Protein AF-A0A419QJG6-F1 (afdb_monomer_lite)

pLDDT: mean 90.03, std 8.55, range [61.75, 98.5]

Structure (mmCIF, N/CA/C/O backbone):
data_AF-A0A419QJG6-F1
#
_entry.id   AF-A0A419QJG6-F1
#
loop_
_atom_site.group_PDB
_atom_site.id
_atom_site.type_symbol
_atom_site.label_atom_id
_atom_site.label_alt_id
_atom_site.label_comp_id
_atom_site.label_asym_id
_atom_site.label_entity_id
_atom_site.label_seq_id
_atom_site.pdbx_PDB_ins_code
_atom_site.Cartn_x
_atom_site.Cartn_y
_atom_site.Cartn_z
_atom_site.occupancy
_atom_site.B_iso_or_equiv
_atom_site.auth_seq_id
_atom_site.auth_comp_id
_atom_site.auth_asym_id
_atom_site.auth_atom_id
_atom_site.pdbx_PDB_model_num
ATOM 1 N N . MET A 1 1 ? 8.980 13.504 41.708 1.00 61.75 1 MET A N 1
ATOM 2 C CA . MET A 1 1 ? 8.677 14.496 40.641 1.00 61.75 1 MET A CA 1
ATOM 3 C C . MET A 1 1 ? 9.865 14.850 39.738 1.00 61.75 1 MET A C 1
ATOM 5 O O . MET A 1 1 ? 9.660 14.938 38.535 1.00 61.75 1 MET A O 1
ATOM 9 N N . ARG A 1 2 ? 11.082 15.112 40.253 1.00 74.94 2 ARG A N 1
ATOM 10 C CA . ARG A 1 2 ? 12.245 15.476 39.408 1.00 74.94 2 ARG A CA 1
ATOM 11 C C . ARG A 1 2 ? 12.842 14.270 38.663 1.00 74.94 2 ARG A C 1
ATOM 13 O O . ARG A 1 2 ? 13.128 14.388 37.481 1.00 74.94 2 ARG A O 1
ATOM 20 N N . GLU A 1 3 ? 12.930 13.115 39.317 1.00 75.69 3 GLU A N 1
ATOM 21 C CA . GLU A 1 3 ? 13.458 11.874 38.721 1.00 75.69 3 GLU A CA 1
ATOM 22 C C . GLU A 1 3 ? 12.559 11.310 37.613 1.00 75.69 3 GLU A C 1
ATOM 24 O O . GLU A 1 3 ? 13.051 10.975 36.542 1.00 75.69 3 GLU A O 1
ATOM 29 N N . GLU A 1 4 ? 11.234 11.322 37.794 1.00 80.06 4 GLU A N 1
ATOM 30 C CA . GLU A 1 4 ? 10.292 10.937 36.729 1.00 80.06 4 GLU A CA 1
ATOM 31 C C . GLU A 1 4 ? 10.389 11.846 35.497 1.00 80.06 4 GLU A C 1
ATOM 33 O O . GLU A 1 4 ? 10.268 11.377 34.366 1.00 80.06 4 GLU A O 1
ATOM 38 N N . LYS A 1 5 ? 10.621 13.152 35.694 1.00 80.38 5 LYS A N 1
ATOM 39 C CA . LYS A 1 5 ? 10.838 14.090 34.584 1.00 80.38 5 LYS A CA 1
ATOM 40 C C . LYS A 1 5 ? 12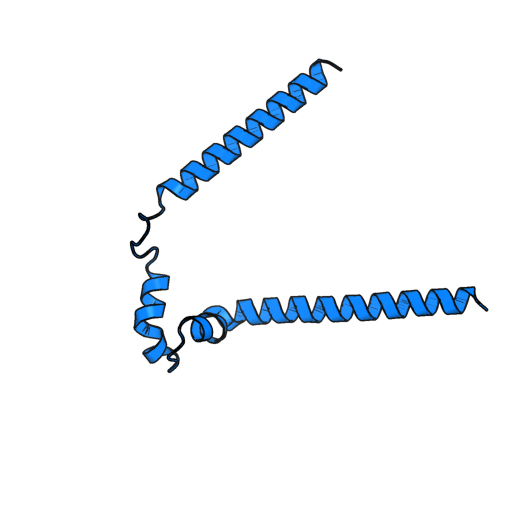.142 13.786 33.850 1.00 80.38 5 LYS A C 1
ATOM 42 O O . LYS A 1 5 ? 12.145 13.819 32.625 1.00 80.38 5 LYS A O 1
ATOM 47 N N . ILE A 1 6 ? 13.213 13.455 34.573 1.00 84.50 6 ILE A N 1
ATOM 48 C CA . ILE A 1 6 ? 14.500 13.067 33.978 1.00 84.50 6 ILE A CA 1
ATOM 49 C C . ILE A 1 6 ? 14.338 11.777 33.168 1.00 84.50 6 ILE A C 1
ATOM 51 O O . ILE A 1 6 ? 14.701 11.764 31.998 1.00 84.50 6 ILE A O 1
ATOM 55 N N . LEU A 1 7 ? 13.698 10.745 33.726 1.00 85.44 7 LEU A N 1
ATOM 56 C CA . LEU A 1 7 ? 13.465 9.473 33.034 1.00 85.44 7 LEU A CA 1
ATOM 57 C C . LEU A 1 7 ? 12.646 9.652 31.743 1.00 85.44 7 LEU A C 1
ATOM 59 O O . LEU A 1 7 ? 12.983 9.078 30.709 1.00 85.44 7 LEU A O 1
ATOM 63 N N . ARG A 1 8 ? 11.605 10.497 31.773 1.00 88.50 8 ARG A N 1
ATOM 64 C CA . ARG A 1 8 ? 10.801 10.833 30.584 1.00 88.50 8 ARG A CA 1
ATOM 65 C C . ARG A 1 8 ? 11.617 11.572 29.525 1.00 88.50 8 ARG A C 1
ATOM 67 O O . ARG A 1 8 ? 11.507 11.244 28.349 1.00 88.50 8 ARG A O 1
ATOM 74 N N . ILE A 1 9 ? 12.439 12.542 29.927 1.00 91.38 9 ILE A N 1
ATOM 75 C CA . ILE A 1 9 ? 13.295 13.300 29.004 1.00 91.38 9 ILE A CA 1
ATOM 76 C C . ILE A 1 9 ? 14.335 12.374 28.363 1.00 91.38 9 ILE A C 1
ATOM 78 O O . ILE A 1 9 ? 14.483 12.385 27.144 1.00 91.38 9 ILE A O 1
ATOM 82 N N . THR A 1 10 ? 14.998 11.524 29.148 1.00 90.81 10 THR A N 1
ATOM 83 C CA . THR A 1 10 ? 15.962 10.544 28.630 1.00 90.81 10 THR A CA 1
ATOM 84 C C . THR A 1 10 ? 15.297 9.550 27.676 1.00 90.81 10 THR A C 1
ATOM 86 O O . THR A 1 10 ? 15.858 9.255 26.625 1.00 90.81 10 THR A O 1
ATOM 89 N N . GLY A 1 11 ? 14.080 9.088 27.985 1.00 92.94 11 GLY A N 1
ATOM 90 C CA . GLY A 1 11 ? 13.304 8.215 27.100 1.00 92.94 11 GLY A CA 1
ATOM 91 C C . GLY A 1 11 ? 12.936 8.877 25.769 1.00 92.94 11 GLY A C 1
ATOM 92 O O . GLY A 1 11 ? 13.120 8.276 24.714 1.00 92.94 11 GLY A O 1
ATOM 93 N N . ILE A 1 12 ? 12.486 10.135 25.791 1.00 95.00 12 ILE A N 1
ATOM 94 C CA . ILE A 1 12 ? 12.181 10.898 24.568 1.00 95.00 12 ILE A CA 1
ATOM 95 C C . ILE A 1 12 ? 13.445 11.096 23.722 1.00 95.00 12 ILE A C 1
ATOM 97 O O . ILE A 1 12 ? 13.406 10.893 22.511 1.00 95.00 12 ILE A O 1
ATOM 101 N N . ILE A 1 13 ? 14.576 11.434 24.348 1.00 95.50 13 ILE A N 1
ATOM 102 C CA . ILE A 1 13 ? 15.862 11.582 23.652 1.00 95.50 13 ILE A CA 1
ATOM 103 C C . ILE A 1 13 ? 16.282 10.256 23.011 1.00 95.50 13 ILE A C 1
ATOM 105 O O . ILE A 1 13 ? 16.685 10.246 21.850 1.00 95.50 13 ILE A O 1
ATOM 109 N N . ALA A 1 14 ? 16.142 9.134 23.721 1.00 94.75 14 ALA A N 1
ATOM 110 C CA . ALA A 1 14 ? 16.445 7.816 23.174 1.00 94.75 14 ALA A CA 1
ATOM 111 C C . ALA A 1 14 ? 15.571 7.486 21.952 1.00 94.75 14 ALA A C 1
ATOM 113 O O . ALA A 1 14 ? 16.095 7.040 20.934 1.00 94.75 14 ALA A O 1
ATOM 114 N N . ILE A 1 15 ? 14.264 7.772 22.006 1.00 96.44 15 ILE A N 1
ATOM 115 C CA . ILE A 1 15 ? 13.348 7.570 20.871 1.00 96.44 15 ILE A CA 1
ATOM 116 C C . ILE A 1 15 ? 13.752 8.439 19.676 1.00 96.44 15 ILE A C 1
ATOM 118 O O . ILE A 1 15 ? 13.780 7.949 18.547 1.00 96.44 15 ILE A O 1
ATOM 122 N N . ILE A 1 16 ? 14.094 9.710 19.907 1.00 96.75 16 ILE A N 1
ATOM 123 C CA . ILE A 1 16 ? 14.539 10.626 18.848 1.00 96.75 16 ILE A CA 1
ATOM 124 C C . ILE A 1 16 ? 15.827 10.114 18.205 1.00 96.75 16 ILE A C 1
ATOM 126 O O . ILE A 1 16 ? 15.914 10.081 16.982 1.00 96.75 16 ILE A O 1
ATOM 130 N N . LEU A 1 17 ? 16.803 9.676 19.004 1.00 96.56 17 LEU A N 1
ATOM 131 C CA . LEU A 1 17 ? 18.070 9.147 18.496 1.00 96.56 17 LEU A CA 1
ATOM 132 C C . LEU A 1 17 ? 17.870 7.865 17.683 1.00 96.56 17 LEU A C 1
ATOM 134 O O . LEU A 1 17 ? 18.443 7.740 16.604 1.00 96.56 17 LEU A O 1
ATOM 138 N N . VAL A 1 18 ? 17.028 6.944 18.158 1.00 96.38 18 VAL A N 1
ATOM 139 C CA . VAL A 1 18 ? 16.689 5.716 17.422 1.00 96.38 18 VAL A CA 1
ATOM 140 C C . VAL A 1 18 ? 15.971 6.046 16.117 1.00 96.38 18 VAL A C 1
ATOM 142 O O . VAL A 1 18 ? 16.330 5.516 15.071 1.00 96.38 18 VAL A O 1
ATOM 145 N N . THR A 1 19 ? 14.996 6.954 16.152 1.00 95.25 19 THR A N 1
ATOM 146 C CA . THR A 1 19 ? 14.262 7.386 14.954 1.00 95.25 19 THR A CA 1
ATOM 147 C C . THR A 1 19 ? 15.198 8.052 13.951 1.00 95.25 19 THR A C 1
ATOM 149 O O . THR A 1 19 ? 15.155 7.739 12.767 1.00 95.25 19 THR A O 1
ATOM 152 N N . TYR A 1 20 ? 16.086 8.929 14.420 1.00 95.69 20 TYR A N 1
ATOM 153 C CA . TYR A 1 20 ? 17.084 9.587 13.584 1.00 95.69 20 TYR A CA 1
ATOM 154 C C . TYR A 1 20 ? 18.036 8.574 12.941 1.00 95.69 20 TYR A C 1
ATOM 156 O O . TYR A 1 20 ? 18.273 8.630 11.737 1.00 95.69 20 TYR A O 1
ATOM 164 N N . PHE A 1 21 ? 18.526 7.607 13.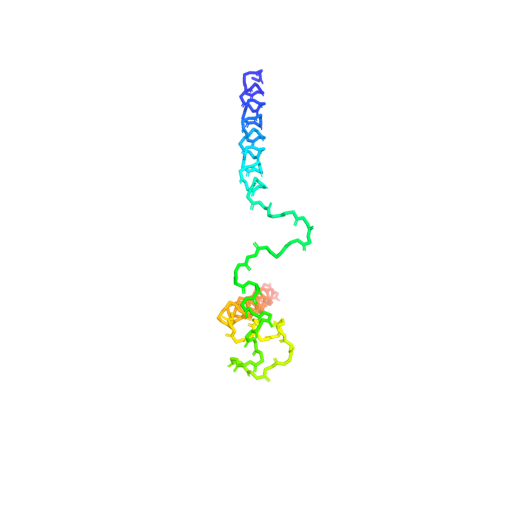718 1.00 94.81 21 PHE A N 1
ATOM 165 C CA . PHE A 1 21 ? 19.375 6.536 13.208 1.00 94.81 21 PHE A CA 1
ATOM 166 C C . PHE A 1 21 ? 18.653 5.680 12.158 1.00 94.81 21 PHE A C 1
ATOM 168 O O . PHE A 1 21 ? 19.222 5.411 11.106 1.00 94.81 21 PHE A O 1
ATOM 175 N N . LEU A 1 22 ? 17.388 5.317 12.395 1.00 91.94 22 LEU A N 1
ATOM 176 C CA . LEU A 1 22 ? 16.567 4.583 11.426 1.00 91.94 22 LEU A CA 1
ATOM 177 C C . LEU A 1 22 ? 16.339 5.371 10.134 1.00 91.94 22 LEU A C 1
ATOM 179 O O . LEU A 1 22 ? 16.382 4.799 9.051 1.00 91.94 22 LEU A O 1
ATOM 183 N N . ILE A 1 23 ? 16.115 6.683 10.224 1.00 92.06 23 ILE A N 1
ATOM 184 C CA . ILE A 1 23 ? 15.986 7.524 9.031 1.00 92.06 23 ILE A CA 1
ATOM 185 C C . ILE A 1 23 ? 17.288 7.489 8.231 1.00 92.06 23 ILE A C 1
ATOM 187 O O . ILE A 1 23 ? 17.232 7.296 7.022 1.00 92.06 23 ILE A O 1
ATOM 191 N N . LEU A 1 24 ? 18.446 7.623 8.887 1.00 90.62 24 LEU A N 1
ATOM 192 C CA . LEU A 1 24 ? 19.744 7.578 8.210 1.00 90.62 24 LEU A CA 1
ATOM 193 C C . LEU A 1 24 ? 20.011 6.235 7.525 1.00 90.62 24 LEU A C 1
ATOM 195 O O . LEU A 1 24 ? 20.519 6.225 6.408 1.00 90.62 24 LEU A O 1
ATOM 199 N N . THR A 1 25 ? 19.682 5.108 8.162 1.00 87.00 25 THR A N 1
ATOM 200 C CA . THR A 1 25 ? 19.891 3.790 7.542 1.00 87.00 25 THR A CA 1
ATOM 201 C C . THR A 1 25 ? 18.973 3.577 6.348 1.00 87.00 25 THR A C 1
ATOM 203 O O . THR A 1 25 ? 19.406 3.027 5.341 1.00 87.00 25 THR A O 1
ATOM 206 N N . VAL A 1 26 ? 17.724 4.040 6.439 1.00 83.88 26 VAL A N 1
ATOM 207 C CA . VAL A 1 26 ? 16.766 3.953 5.338 1.00 83.88 26 VAL A CA 1
ATOM 208 C C . VAL A 1 26 ? 17.215 4.830 4.178 1.00 83.88 26 VAL A C 1
ATOM 210 O O . VAL A 1 26 ? 17.222 4.344 3.059 1.00 83.88 26 VAL A O 1
ATOM 213 N N . THR A 1 27 ? 17.620 6.081 4.415 1.00 82.75 27 THR A N 1
ATOM 214 C CA . THR A 1 27 ? 17.968 7.025 3.339 1.00 82.75 27 THR A CA 1
ATOM 215 C C . THR A 1 27 ? 19.342 6.797 2.716 1.00 82.75 27 THR A C 1
ATOM 217 O O . THR A 1 27 ? 19.558 7.259 1.599 1.00 82.75 27 THR A O 1
ATOM 220 N N . TYR A 1 28 ? 20.252 6.085 3.388 1.00 83.19 28 TYR A N 1
ATOM 221 C CA . TYR A 1 28 ? 21.605 5.827 2.882 1.00 83.19 28 TYR A CA 1
ATOM 222 C C . TYR A 1 28 ? 21.617 5.094 1.532 1.00 83.19 28 TYR A C 1
ATOM 224 O O . TYR A 1 28 ? 22.432 5.418 0.674 1.00 83.19 28 TYR A O 1
ATOM 232 N N . ASP A 1 29 ? 20.690 4.153 1.334 1.00 78.06 29 ASP A N 1
ATOM 233 C CA . ASP A 1 29 ? 20.607 3.323 0.123 1.00 78.06 29 ASP A CA 1
ATOM 234 C C . ASP A 1 29 ? 19.594 3.849 -0.913 1.00 78.06 29 ASP A C 1
ATOM 236 O O . ASP A 1 29 ? 19.326 3.192 -1.923 1.00 78.06 29 ASP A O 1
ATOM 240 N N . PHE A 1 30 ? 19.005 5.035 -0.697 1.00 78.88 30 PHE A N 1
ATOM 241 C CA . PHE A 1 30 ? 18.123 5.623 -1.706 1.00 78.88 30 PHE A CA 1
ATOM 242 C C . PHE A 1 30 ? 18.950 6.126 -2.890 1.00 78.88 30 PHE A C 1
ATOM 244 O O . PHE A 1 30 ? 19.901 6.890 -2.705 1.00 78.88 30 PHE A O 1
ATOM 251 N N . PRO A 1 31 ? 18.571 5.771 -4.127 1.00 77.69 31 PRO A N 1
ATOM 252 C CA . PRO A 1 31 ? 19.206 6.353 -5.291 1.00 77.69 31 PRO A CA 1
ATOM 253 C C . PRO A 1 31 ? 18.881 7.843 -5.369 1.00 77.69 31 PRO A C 1
ATOM 255 O O . PRO A 1 31 ? 17.865 8.319 -4.849 1.00 77.69 31 PRO A O 1
ATOM 258 N N . THR A 1 32 ? 19.764 8.593 -6.028 1.00 81.44 32 THR A N 1
ATOM 259 C CA . THR A 1 32 ? 19.561 10.027 -6.216 1.00 81.44 32 THR A CA 1
ATOM 260 C C . THR A 1 32 ? 18.250 10.283 -6.949 1.00 81.44 32 THR A C 1
ATOM 262 O O . THR A 1 32 ? 17.803 9.500 -7.792 1.00 81.44 32 THR A O 1
ATOM 265 N N . PHE A 1 33 ? 17.611 11.400 -6.607 1.00 81.44 33 PHE A N 1
ATOM 266 C CA . PHE A 1 33 ? 16.346 11.786 -7.210 1.00 81.44 33 PHE A CA 1
ATOM 267 C C . PHE A 1 33 ? 16.445 11.783 -8.745 1.00 81.44 33 PHE A C 1
ATOM 269 O O . PHE A 1 33 ? 17.345 12.395 -9.317 1.00 81.44 33 PHE A O 1
ATOM 276 N N . GLY A 1 34 ? 15.512 11.092 -9.400 1.00 76.00 34 GLY A N 1
ATOM 277 C CA . GLY A 1 34 ? 15.466 10.962 -10.858 1.00 76.00 34 GLY A CA 1
ATOM 278 C C . GLY A 1 34 ? 16.219 9.758 -11.433 1.00 76.00 34 GLY A C 1
ATOM 279 O O . GLY A 1 34 ? 16.063 9.484 -12.620 1.00 76.00 34 GLY A O 1
ATOM 280 N N . LEU A 1 35 ? 16.979 9.006 -10.628 1.00 78.75 35 LEU A N 1
ATOM 281 C CA . LEU A 1 35 ? 17.521 7.713 -11.049 1.00 78.75 35 LEU A CA 1
ATOM 282 C C . LEU A 1 35 ? 16.525 6.577 -10.766 1.00 78.75 35 LEU A C 1
ATOM 284 O O . LEU A 1 35 ? 15.774 6.643 -9.787 1.00 78.75 35 LEU A O 1
ATOM 288 N N . PRO A 1 36 ? 16.489 5.533 -11.617 1.00 70.69 36 PRO A N 1
ATOM 289 C CA . PRO A 1 36 ? 15.567 4.420 -11.453 1.00 70.69 36 PRO A CA 1
ATOM 290 C C . PRO A 1 36 ? 15.790 3.756 -10.098 1.00 70.69 36 PRO A C 1
ATOM 292 O O . PRO A 1 36 ? 16.876 3.271 -9.785 1.00 70.69 36 PRO A O 1
ATOM 295 N N . VAL A 1 37 ? 14.731 3.761 -9.292 1.00 68.19 37 VAL A N 1
ATOM 296 C CA . VAL A 1 37 ? 14.823 3.410 -7.878 1.00 68.19 37 VAL A CA 1
ATOM 297 C C . VAL A 1 37 ? 15.050 1.918 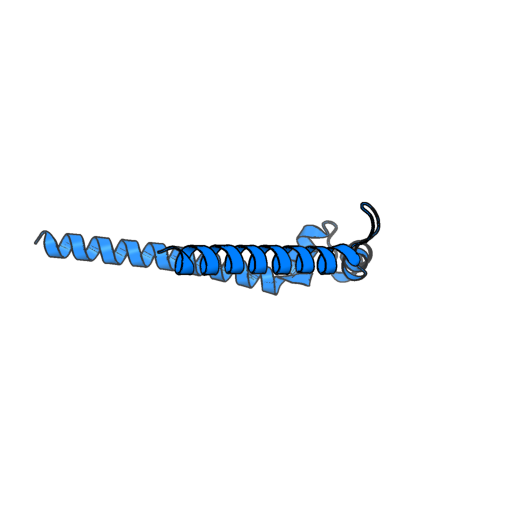-7.650 1.00 68.19 37 VAL A C 1
ATOM 299 O O . VAL A 1 37 ? 15.746 1.564 -6.705 1.00 68.19 37 VAL A O 1
ATOM 302 N N . GLN A 1 38 ? 14.479 1.031 -8.483 1.00 71.25 38 GLN A N 1
ATOM 303 C CA . GLN A 1 38 ? 14.489 -0.421 -8.249 1.00 71.25 38 GLN A CA 1
ATOM 304 C C . GLN A 1 38 ? 14.262 -1.246 -9.531 1.00 71.25 38 GLN A C 1
ATOM 306 O O . GLN A 1 38 ? 13.480 -0.863 -10.402 1.00 71.25 38 GLN A O 1
ATOM 311 N N . ARG A 1 39 ? 14.867 -2.447 -9.592 1.00 79.81 39 ARG A N 1
ATOM 312 C CA . ARG A 1 39 ? 14.728 -3.426 -10.697 1.00 79.81 39 ARG A CA 1
ATOM 313 C C . ARG A 1 39 ? 13.267 -3.757 -11.031 1.00 79.81 39 ARG A C 1
ATOM 315 O O . ARG A 1 39 ? 12.933 -3.949 -12.193 1.00 79.81 39 ARG A O 1
ATOM 322 N N . VAL A 1 40 ? 12.402 -3.809 -10.019 1.00 88.25 40 VAL A N 1
ATOM 323 C CA . VAL A 1 40 ? 10.986 -4.177 -10.175 1.00 88.25 40 VAL A CA 1
ATOM 324 C C . VAL A 1 40 ? 10.186 -3.073 -10.871 1.00 88.25 40 VAL A C 1
ATOM 326 O O . VAL A 1 40 ? 9.408 -3.361 -11.773 1.00 88.25 40 VAL A O 1
ATOM 329 N N . GLY A 1 41 ? 10.415 -1.805 -10.511 1.00 88.12 41 GLY A N 1
ATOM 330 C CA . GLY A 1 41 ? 9.751 -0.677 -11.173 1.00 88.12 41 GLY A CA 1
ATOM 331 C C . GLY A 1 41 ? 10.111 -0.602 -12.656 1.00 88.12 41 GLY A C 1
ATOM 332 O O . GLY A 1 41 ? 9.230 -0.444 -13.498 1.00 88.12 41 GLY A O 1
ATOM 333 N N . GLN A 1 42 ? 11.393 -0.812 -12.972 1.00 89.88 42 GLN A N 1
ATOM 334 C CA . GLN A 1 42 ? 11.869 -0.889 -14.352 1.00 89.88 42 GLN A CA 1
ATOM 335 C C . GLN A 1 42 ? 11.222 -2.056 -15.112 1.00 89.88 42 GLN A C 1
ATOM 337 O O . GLN A 1 42 ? 10.735 -1.867 -16.224 1.00 89.88 42 GLN A O 1
ATOM 342 N N . TYR A 1 43 ? 11.142 -3.239 -14.488 1.00 91.94 43 TYR A N 1
ATOM 343 C CA . TYR A 1 43 ? 10.482 -4.402 -15.080 1.00 91.94 43 TYR A CA 1
ATOM 344 C C . TYR A 1 43 ? 9.030 -4.101 -15.461 1.00 91.94 43 TYR A C 1
ATOM 346 O O . TYR A 1 43 ? 8.633 -4.410 -16.583 1.00 91.94 43 TYR A O 1
ATOM 354 N N . TYR A 1 44 ? 8.255 -3.467 -14.574 1.00 92.75 44 TYR A N 1
ATOM 355 C CA . TYR A 1 44 ? 6.869 -3.112 -14.882 1.00 92.75 44 TYR A CA 1
ATOM 356 C C . TYR A 1 44 ? 6.780 -2.146 -16.064 1.00 92.75 44 TYR A C 1
ATOM 358 O O . TYR A 1 44 ? 5.981 -2.378 -16.968 1.00 92.75 44 TYR A O 1
ATOM 366 N N . ILE A 1 45 ? 7.618 -1.107 -16.113 1.00 91.50 45 ILE A N 1
ATOM 367 C CA . ILE A 1 45 ? 7.635 -0.154 -17.236 1.00 91.50 45 ILE A CA 1
ATOM 368 C C . ILE A 1 45 ? 7.906 -0.875 -18.565 1.00 91.50 45 ILE A C 1
ATOM 370 O O . ILE A 1 45 ? 7.239 -0.605 -19.560 1.00 91.50 45 ILE A O 1
ATOM 374 N N . GLU A 1 46 ? 8.864 -1.801 -18.579 1.00 93.31 46 GLU A N 1
ATOM 375 C CA . GLU A 1 46 ? 9.321 -2.467 -19.802 1.00 93.31 46 GLU A CA 1
ATOM 376 C C . GLU A 1 46 ? 8.418 -3.629 -20.247 1.00 93.31 46 GLU A C 1
ATOM 378 O O . GLU A 1 46 ? 8.299 -3.882 -21.445 1.00 93.31 46 GLU A O 1
ATOM 383 N N . ASN A 1 47 ? 7.774 -4.336 -19.310 1.00 95.44 47 ASN A N 1
ATOM 384 C CA . ASN A 1 47 ? 7.094 -5.605 -19.597 1.00 95.44 47 ASN A CA 1
ATOM 385 C C . ASN A 1 47 ? 5.568 -5.559 -19.452 1.00 95.44 47 ASN A C 1
ATOM 387 O O . ASN A 1 47 ? 4.923 -6.481 -19.940 1.00 95.44 47 ASN A O 1
ATOM 391 N N . THR A 1 48 ? 4.963 -4.499 -18.890 1.00 96.00 48 THR A N 1
ATOM 392 C CA . THR A 1 48 ? 3.495 -4.437 -18.683 1.00 96.00 48 THR A CA 1
ATOM 393 C C . THR A 1 48 ? 2.711 -4.785 -19.951 1.00 96.00 48 THR A C 1
ATOM 395 O O . THR A 1 48 ? 1.798 -5.611 -19.917 1.00 96.00 48 THR A O 1
ATOM 398 N N . LEU A 1 49 ? 3.059 -4.164 -21.083 1.00 96.38 49 LEU A N 1
ATOM 399 C CA . LEU A 1 49 ? 2.327 -4.377 -22.332 1.00 96.38 49 LEU A CA 1
ATOM 400 C C . LEU A 1 49 ? 2.470 -5.818 -22.838 1.00 96.38 49 LEU A C 1
ATOM 402 O O . LEU A 1 49 ? 1.543 -6.352 -23.436 1.00 96.38 49 LEU A O 1
ATOM 406 N N . LYS A 1 50 ? 3.619 -6.452 -22.593 1.00 96.56 50 LYS A N 1
ATOM 407 C CA . LYS A 1 50 ? 3.897 -7.825 -23.015 1.00 96.56 50 LYS A CA 1
ATOM 408 C C . LYS A 1 50 ? 3.215 -8.852 -22.110 1.00 96.56 50 LYS A C 1
ATOM 410 O O . LYS A 1 50 ? 2.672 -9.825 -22.620 1.00 96.56 50 LYS A O 1
ATOM 415 N N . ASP A 1 51 ? 3.264 -8.640 -20.800 1.00 94.88 51 ASP A N 1
ATOM 416 C CA . ASP A 1 51 ? 2.766 -9.588 -19.803 1.00 94.88 51 ASP A CA 1
ATOM 417 C C . ASP A 1 51 ? 1.235 -9.542 -19.692 1.00 94.88 51 ASP A C 1
ATOM 419 O O . ASP A 1 51 ? 0.590 -10.585 -19.621 1.00 94.88 51 ASP A O 1
ATOM 423 N N . ILE A 1 52 ? 0.658 -8.335 -19.688 1.00 95.69 52 ILE A N 1
ATOM 424 C CA . ILE A 1 52 ? -0.763 -8.092 -19.385 1.00 95.69 52 ILE A CA 1
ATOM 425 C C . ILE A 1 52 ? -1.546 -7.608 -20.619 1.00 95.69 52 ILE A C 1
ATOM 427 O O . ILE A 1 52 ? -2.765 -7.742 -20.682 1.00 95.69 52 ILE A O 1
ATOM 431 N N . GLY A 1 53 ? -0.875 -7.022 -21.619 1.00 94.88 53 GLY A N 1
ATOM 432 C CA . GLY A 1 53 ? -1.550 -6.410 -22.774 1.00 94.88 53 GLY A CA 1
ATOM 433 C C . GLY A 1 53 ? -2.139 -5.023 -22.494 1.00 94.88 53 GLY A C 1
ATOM 434 O O . GLY A 1 53 ? -2.864 -4.475 -23.324 1.00 94.88 53 GLY A O 1
ATOM 435 N N . ALA A 1 54 ? -1.834 -4.434 -21.336 1.00 94.06 54 ALA A N 1
ATOM 436 C CA . ALA A 1 54 ? -2.336 -3.129 -20.929 1.00 94.06 54 ALA A CA 1
ATOM 437 C C . ALA A 1 54 ? -1.326 -2.008 -21.219 1.00 94.06 54 ALA A C 1
ATOM 439 O O . ALA A 1 54 ? -0.131 -2.137 -20.966 1.00 94.06 54 ALA A O 1
ATOM 440 N N . TRP A 1 55 ? -1.819 -0.858 -21.685 1.00 94.50 55 TRP A N 1
ATOM 441 C CA . TRP A 1 55 ? -0.998 0.351 -21.857 1.00 94.50 55 TRP A CA 1
ATOM 442 C C . TRP A 1 55 ? -0.788 1.120 -20.549 1.00 94.50 55 TRP A C 1
ATOM 444 O O . TRP A 1 55 ? 0.189 1.849 -20.397 1.00 94.50 55 TRP A O 1
ATOM 454 N N . ASN A 1 56 ? -1.713 0.978 -19.599 1.00 95.50 56 ASN A N 1
ATOM 455 C CA . ASN A 1 56 ? -1.637 1.657 -18.314 1.00 95.50 56 ASN A CA 1
ATOM 456 C C . ASN A 1 56 ? -0.920 0.769 -17.292 1.00 95.50 56 ASN A C 1
ATOM 458 O O . ASN A 1 56 ? -1.542 -0.092 -16.669 1.00 95.50 56 ASN A O 1
ATOM 462 N N . ALA A 1 57 ? 0.373 1.034 -17.095 1.00 94.31 57 ALA A N 1
ATOM 463 C CA . ALA A 1 57 ? 1.201 0.333 -16.118 1.00 94.31 57 ALA A CA 1
ATOM 464 C C . ALA A 1 57 ? 0.657 0.432 -14.690 1.00 94.31 57 ALA A C 1
ATOM 466 O O . ALA A 1 57 ? 0.673 -0.558 -13.972 1.00 94.31 57 ALA A O 1
ATOM 467 N N . VAL A 1 58 ? 0.110 1.579 -14.278 1.00 94.69 58 VAL A N 1
ATOM 468 C CA . VAL A 1 58 ? -0.442 1.729 -12.921 1.00 94.69 58 VAL A CA 1
ATOM 469 C C . VAL A 1 58 ? -1.648 0.812 -12.728 1.00 94.69 58 VAL A C 1
ATOM 471 O O . VAL A 1 58 ? -1.720 0.098 -11.733 1.00 94.69 58 VAL A O 1
ATOM 474 N N . CYS A 1 59 ? -2.565 0.788 -13.698 1.00 95.25 59 CYS A N 1
ATOM 475 C CA . CYS A 1 59 ? -3.743 -0.077 -13.649 1.00 95.25 59 CYS A CA 1
ATOM 476 C C . CYS A 1 59 ? -3.347 -1.560 -13.642 1.00 95.25 59 CYS A C 1
ATOM 478 O O . CYS A 1 59 ? -3.821 -2.306 -12.793 1.00 95.25 59 CYS A O 1
ATOM 480 N N . ALA A 1 60 ? -2.424 -1.956 -14.522 1.00 95.88 60 ALA A N 1
ATOM 481 C CA . ALA A 1 60 ? -1.919 -3.325 -14.596 1.00 95.88 60 ALA A CA 1
ATOM 482 C C . ALA A 1 60 ? -1.176 -3.753 -13.322 1.00 95.88 60 ALA A C 1
ATOM 484 O O . ALA A 1 60 ? -1.271 -4.899 -12.895 1.00 95.88 60 ALA A O 1
ATOM 485 N N . ILE A 1 61 ? -0.452 -2.838 -12.670 1.00 95.38 61 ILE A N 1
ATOM 486 C CA . ILE A 1 61 ? 0.195 -3.136 -11.390 1.00 95.38 61 ILE A CA 1
ATOM 487 C C . ILE A 1 61 ? -0.851 -3.408 -10.313 1.00 95.38 61 ILE A C 1
ATOM 489 O O . ILE A 1 61 ? -0.735 -4.402 -9.607 1.00 95.38 61 ILE A O 1
ATOM 493 N N . VAL A 1 62 ? -1.853 -2.538 -10.183 1.00 96.06 62 VAL A N 1
ATOM 494 C CA . VAL A 1 62 ? -2.875 -2.637 -9.131 1.00 96.06 62 VAL A CA 1
ATOM 495 C C . VAL A 1 62 ? -3.780 -3.855 -9.344 1.00 96.06 62 VAL A C 1
ATOM 497 O O . VAL A 1 62 ? -4.056 -4.575 -8.392 1.00 96.06 62 VAL A O 1
ATOM 500 N N . TRP A 1 63 ? -4.210 -4.122 -10.579 1.00 95.06 63 TRP A N 1
ATOM 501 C CA . TRP A 1 63 ? -5.163 -5.197 -10.872 1.00 95.06 63 TRP A CA 1
ATOM 502 C C . TRP A 1 63 ? -4.525 -6.554 -11.157 1.00 95.06 63 TRP A C 1
ATOM 504 O O . TRP A 1 63 ? -5.056 -7.562 -10.695 1.00 95.06 63 TRP A O 1
ATOM 514 N N . ASP A 1 64 ? -3.402 -6.599 -11.876 1.00 95.19 64 ASP A N 1
ATOM 515 C CA . ASP A 1 64 ? -2.812 -7.859 -12.328 1.00 95.19 64 ASP A CA 1
ATOM 516 C C . ASP A 1 64 ? -1.580 -8.244 -11.503 1.00 95.19 64 ASP A C 1
ATOM 518 O O . ASP A 1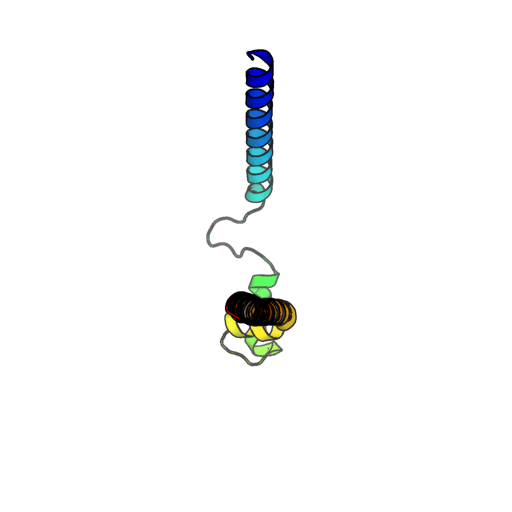 64 ? -1.606 -9.252 -10.796 1.00 95.19 64 ASP A O 1
ATOM 522 N N . TYR A 1 65 ? -0.509 -7.437 -11.518 1.00 95.19 65 TYR A N 1
ATOM 523 C CA . TYR A 1 65 ? 0.729 -7.798 -10.805 1.00 95.19 65 TYR A CA 1
ATOM 524 C C . TYR A 1 65 ? 0.540 -7.873 -9.283 1.00 95.19 65 TYR A C 1
ATOM 526 O O . TYR A 1 65 ? 1.179 -8.691 -8.622 1.00 95.19 65 TYR A O 1
ATOM 534 N N . ARG A 1 66 ? -0.315 -7.015 -8.716 1.00 95.25 66 ARG A N 1
ATOM 535 C CA . ARG A 1 66 ? -0.589 -6.917 -7.272 1.00 95.25 66 ARG A CA 1
ATOM 536 C C . ARG A 1 66 ? -2.080 -6.988 -6.951 1.00 95.25 66 ARG A C 1
ATOM 538 O O . ARG A 1 66 ? -2.513 -6.480 -5.918 1.00 95.25 66 ARG A O 1
ATOM 545 N N . GLY A 1 67 ? -2.846 -7.696 -7.781 1.00 95.38 67 GLY A N 1
ATOM 546 C CA . GLY A 1 67 ? -4.296 -7.830 -7.621 1.00 95.38 67 GLY A CA 1
ATOM 547 C C . GLY A 1 67 ? -4.732 -8.335 -6.244 1.00 95.38 67 GLY A C 1
ATOM 548 O O . GLY A 1 67 ? -5.760 -7.900 -5.733 1.00 95.38 67 GLY A O 1
ATOM 549 N N . TYR A 1 68 ? -3.940 -9.201 -5.597 1.00 96.50 68 TYR A N 1
ATOM 550 C CA . TYR A 1 68 ? -4.242 -9.699 -4.249 1.00 96.50 68 TYR A CA 1
ATOM 551 C C . TYR A 1 68 ? -4.223 -8.609 -3.173 1.00 96.50 68 TYR A C 1
ATOM 553 O O . TYR A 1 68 ? -5.068 -8.646 -2.278 1.00 96.50 68 TYR A O 1
ATOM 561 N N . ASP A 1 69 ? -3.317 -7.631 -3.270 1.00 96.25 69 ASP A N 1
ATOM 562 C CA . ASP A 1 69 ? -3.253 -6.521 -2.316 1.00 96.25 69 ASP A CA 1
ATOM 563 C C . ASP A 1 69 ? -4.530 -5.668 -2.425 1.00 96.25 69 ASP A C 1
ATOM 565 O O . ASP A 1 69 ? -5.185 -5.392 -1.421 1.00 96.25 69 ASP A O 1
ATOM 569 N N . THR A 1 70 ? -4.966 -5.355 -3.650 1.00 96.56 70 THR A N 1
ATOM 570 C CA . THR A 1 70 ? -6.202 -4.595 -3.921 1.00 96.56 70 THR A CA 1
ATOM 571 C C . THR A 1 70 ? -7.479 -5.377 -3.599 1.00 96.56 70 THR A C 1
ATOM 573 O O . THR A 1 70 ? -8.465 -4.802 -3.124 1.00 96.56 70 THR A O 1
ATOM 576 N N . LEU A 1 71 ? -7.481 -6.701 -3.789 1.00 96.81 71 LEU A N 1
ATOM 577 C CA . LEU A 1 71 ? -8.560 -7.570 -3.309 1.00 96.81 71 LEU A CA 1
ATOM 578 C C . LEU A 1 71 ? -8.668 -7.500 -1.781 1.00 96.81 71 LEU A C 1
ATOM 580 O O . LEU A 1 71 ? -9.769 -7.362 -1.248 1.00 96.81 71 LEU A O 1
ATOM 584 N N . GLY A 1 72 ? -7.528 -7.533 -1.086 1.00 96.88 72 GLY A N 1
ATOM 585 C CA . GLY A 1 72 ? -7.447 -7.347 0.360 1.00 96.88 72 GLY A CA 1
ATOM 586 C C . GLY A 1 72 ? -7.996 -5.992 0.808 1.00 96.88 72 GLY A C 1
ATOM 587 O O . GLY A 1 72 ? -8.861 -5.944 1.682 1.00 96.88 72 GLY A O 1
ATOM 588 N N . GLU A 1 73 ? -7.566 -4.899 0.173 1.00 97.31 73 GLU A N 1
ATOM 589 C CA . GLU A 1 73 ? -8.083 -3.546 0.439 1.00 97.31 73 GLU A CA 1
ATOM 590 C C . GLU A 1 73 ? -9.606 -3.477 0.265 1.00 97.31 73 GLU A C 1
ATOM 592 O O . GLU A 1 73 ? -10.322 -2.967 1.131 1.00 97.31 73 GLU A O 1
ATOM 597 N N . THR A 1 74 ? -10.125 -4.062 -0.815 1.00 97.50 74 THR A N 1
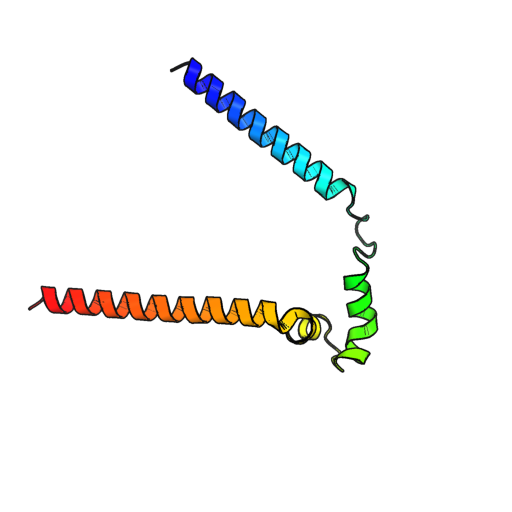ATOM 598 C CA . THR A 1 74 ? -11.566 -4.097 -1.092 1.00 97.50 74 THR A CA 1
ATOM 599 C C . THR A 1 74 ? -12.326 -4.901 -0.035 1.00 97.50 74 THR A C 1
ATOM 601 O O . THR A 1 74 ? -13.387 -4.470 0.417 1.00 97.50 74 THR A O 1
ATOM 604 N N . LEU A 1 75 ? -11.786 -6.037 0.415 1.00 98.06 75 LEU A N 1
ATOM 605 C CA . LEU A 1 75 ? -12.380 -6.848 1.484 1.00 98.06 75 LEU A CA 1
ATOM 606 C C . LEU A 1 75 ? -12.407 -6.110 2.828 1.00 98.06 75 LEU A C 1
ATOM 608 O O . LEU A 1 75 ? -13.405 -6.191 3.551 1.00 98.06 75 LEU A O 1
ATOM 612 N N . VAL A 1 76 ? -11.346 -5.369 3.157 1.00 98.31 76 VAL A N 1
ATOM 613 C CA . VAL A 1 76 ? -11.290 -4.536 4.367 1.00 98.31 76 VAL A CA 1
ATOM 614 C C . VAL A 1 76 ? -12.364 -3.451 4.313 1.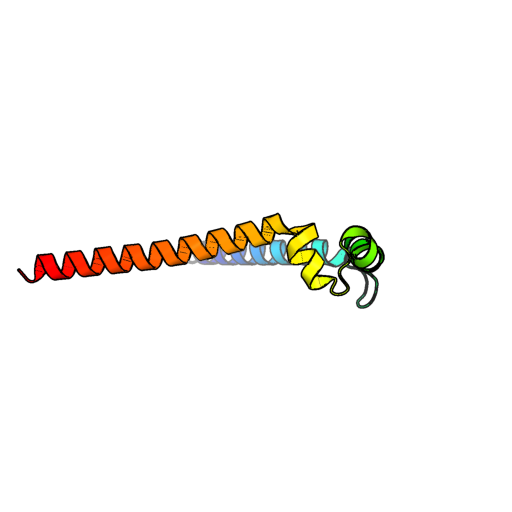00 98.31 76 VAL A C 1
ATOM 616 O O . VAL A 1 76 ? -13.137 -3.315 5.262 1.00 98.31 76 VAL A O 1
ATOM 619 N N . LEU A 1 77 ? -12.472 -2.723 3.197 1.00 98.25 77 LEU A N 1
ATOM 620 C CA . LEU A 1 77 ? -13.496 -1.688 3.021 1.00 98.25 77 LEU A CA 1
ATOM 621 C C . LEU A 1 77 ? -14.914 -2.268 3.062 1.00 98.25 77 LEU A C 1
ATOM 623 O O . LEU A 1 77 ? -15.788 -1.720 3.734 1.00 98.25 77 LEU A O 1
ATOM 627 N N . PHE A 1 78 ? -15.141 -3.404 2.404 1.00 98.38 78 PHE A N 1
ATOM 628 C CA . PHE A 1 78 ? -16.426 -4.097 2.430 1.00 98.38 78 PHE A CA 1
ATOM 629 C C . PHE A 1 78 ? -16.822 -4.509 3.854 1.00 98.38 78 PHE A C 1
ATOM 631 O O . PHE A 1 78 ? -17.943 -4.250 4.298 1.00 98.38 78 PHE A O 1
ATOM 638 N N . THR A 1 79 ? -15.878 -5.078 4.606 1.00 98.38 79 THR A N 1
ATOM 639 C CA . THR A 1 79 ? -16.087 -5.453 6.009 1.00 98.38 79 THR A CA 1
ATOM 640 C C . THR A 1 79 ? -16.382 -4.227 6.870 1.00 98.38 79 THR A C 1
ATOM 642 O O . THR A 1 79 ? -17.298 -4.265 7.690 1.00 98.38 79 THR A O 1
ATOM 645 N N . ALA A 1 80 ? -15.673 -3.114 6.659 1.00 98.50 80 ALA A N 1
ATOM 646 C CA . ALA A 1 80 ? -15.923 -1.866 7.377 1.00 98.50 80 ALA A CA 1
ATOM 647 C C . ALA A 1 80 ? -17.355 -1.351 7.150 1.00 98.50 80 ALA A C 1
ATOM 649 O O . ALA A 1 80 ? -18.035 -0.976 8.107 1.00 98.50 80 ALA A O 1
ATOM 650 N N . VAL A 1 81 ? -17.853 -1.406 5.911 1.00 98.38 81 VAL A N 1
ATOM 651 C CA . VAL A 1 81 ? -19.242 -1.036 5.593 1.00 98.38 81 VAL A CA 1
ATOM 652 C C . VAL A 1 81 ? -20.239 -1.951 6.308 1.00 98.38 81 VAL A C 1
ATOM 654 O O . VAL A 1 81 ? -21.190 -1.453 6.914 1.00 98.38 81 VAL A O 1
ATOM 657 N N . ILE A 1 82 ? -20.019 -3.272 6.303 1.00 98.38 82 ILE A N 1
ATOM 658 C CA . ILE A 1 82 ? -20.876 -4.222 7.034 1.00 98.38 82 ILE A CA 1
ATOM 659 C C . ILE A 1 82 ? -20.916 -3.881 8.524 1.00 98.38 82 ILE A C 1
ATOM 661 O O . ILE A 1 82 ? -21.999 -3.821 9.109 1.00 98.38 82 ILE A O 1
ATOM 665 N N . VAL A 1 83 ? -19.756 -3.631 9.136 1.00 98.19 83 VAL A N 1
ATOM 666 C CA . VAL A 1 83 ? -19.654 -3.285 10.560 1.00 98.19 83 VAL A CA 1
ATOM 667 C C . VAL A 1 83 ? -20.468 -2.033 10.871 1.00 98.19 83 VAL A C 1
ATOM 669 O O . VAL A 1 83 ? -21.253 -2.047 11.818 1.00 98.19 83 VAL A O 1
ATOM 672 N N . VAL A 1 84 ? -20.357 -0.982 10.053 1.00 97.88 84 VAL A N 1
ATOM 673 C CA . VAL A 1 84 ? -21.157 0.240 10.221 1.00 97.88 84 VAL A CA 1
ATOM 674 C C . VAL A 1 84 ? -22.653 -0.081 10.182 1.00 97.88 84 VAL A C 1
ATOM 676 O O . VAL A 1 84 ? -23.383 0.296 11.098 1.00 97.88 84 VAL A O 1
ATOM 679 N N . VAL A 1 85 ? -23.125 -0.833 9.183 1.00 97.81 85 VAL A N 1
ATOM 680 C CA . VAL A 1 85 ? -24.551 -1.191 9.075 1.00 97.81 85 VAL A CA 1
ATOM 681 C C . VAL A 1 85 ? -25.030 -1.991 10.290 1.00 97.81 85 VAL A C 1
ATOM 683 O O . VAL A 1 85 ? -26.110 -1.721 10.821 1.00 97.81 85 VAL A O 1
ATOM 686 N N . VAL A 1 86 ? -24.236 -2.957 10.759 1.00 97.44 86 VAL A N 1
ATOM 687 C CA . VAL A 1 86 ? -24.567 -3.776 11.934 1.00 97.44 86 VAL A CA 1
ATOM 688 C C . VAL A 1 86 ? -24.662 -2.916 13.192 1.00 97.44 86 VAL A C 1
ATOM 690 O O . VAL A 1 86 ? -25.660 -3.010 13.906 1.00 97.44 86 VAL A O 1
ATOM 693 N N . VAL A 1 87 ? -23.682 -2.043 13.438 1.00 97.00 87 VAL A N 1
ATOM 694 C CA . VAL A 1 87 ? -23.666 -1.147 14.606 1.00 97.00 87 VAL A CA 1
ATOM 695 C C . VAL A 1 87 ? -24.888 -0.230 14.609 1.00 97.00 87 VAL A C 1
ATOM 697 O O . VAL A 1 87 ? -25.580 -0.135 15.623 1.00 97.00 87 VAL A O 1
ATOM 700 N N . PHE A 1 88 ? -25.219 0.385 13.470 1.00 95.69 88 PHE A N 1
ATOM 701 C CA . PHE A 1 88 ? -26.413 1.228 13.357 1.00 95.69 88 PHE A CA 1
ATOM 702 C C . PHE A 1 88 ? -27.703 0.435 13.599 1.00 95.69 88 PHE A C 1
ATOM 704 O O . PHE A 1 88 ? -28.598 0.910 14.298 1.00 95.69 88 PHE A O 1
ATOM 711 N N . LYS A 1 89 ? -27.810 -0.789 13.069 1.00 94.69 89 LYS A N 1
ATOM 712 C CA . LYS A 1 89 ? -28.991 -1.640 13.269 1.00 94.69 89 LYS A CA 1
ATOM 713 C C . LYS A 1 89 ? -29.168 -2.053 14.733 1.00 94.69 89 LYS A C 1
ATOM 715 O O . LYS A 1 89 ? -30.296 -2.039 15.224 1.00 94.69 89 LYS A O 1
ATOM 720 N N . VAL A 1 90 ? -28.081 -2.413 15.418 1.00 93.50 90 VAL A N 1
ATOM 721 C CA . VAL A 1 90 ? -28.107 -2.771 16.846 1.00 93.50 90 VAL A CA 1
ATOM 722 C C . VAL A 1 90 ? -28.494 -1.557 17.690 1.00 93.50 90 VAL A C 1
ATOM 724 O O . VAL A 1 90 ? -29.463 -1.640 18.441 1.00 93.50 90 VAL A O 1
ATOM 727 N N . GLY A 1 91 ? -27.853 -0.403 17.481 1.00 88.94 91 GLY A N 1
ATOM 728 C CA . GLY A 1 91 ? -28.176 0.816 18.231 1.00 88.94 91 GLY A CA 1
ATOM 729 C C . GLY A 1 91 ? -29.619 1.300 18.026 1.00 88.94 91 GLY A C 1
ATOM 730 O O . GLY A 1 91 ? -30.274 1.749 18.967 1.00 88.94 91 GLY A O 1
ATOM 731 N N . LEU A 1 92 ? -30.172 1.160 16.813 1.00 87.62 92 LEU A N 1
ATOM 732 C CA . LEU A 1 92 ? -31.582 1.479 16.550 1.00 87.62 92 LEU A CA 1
ATOM 733 C C . LEU A 1 92 ? -32.549 0.532 17.271 1.00 87.62 92 LEU A C 1
ATOM 735 O O . LEU A 1 92 ? -33.623 0.966 17.693 1.00 87.62 92 LEU A O 1
ATOM 739 N N . ARG A 1 93 ? -32.196 -0.751 17.402 1.00 87.12 93 ARG A N 1
ATOM 740 C CA . ARG A 1 93 ? -33.020 -1.739 18.103 1.00 87.12 93 ARG A CA 1
ATOM 741 C C . ARG A 1 93 ? -33.067 -1.459 19.605 1.00 87.12 93 ARG A C 1
ATOM 743 O O . ARG A 1 93 ? -34.162 -1.430 20.153 1.00 87.12 93 ARG A O 1
ATOM 750 N N . GLU A 1 94 ? -31.928 -1.168 20.229 1.00 85.19 94 GLU A N 1
ATOM 751 C CA . GLU A 1 94 ? -31.854 -0.838 21.662 1.00 85.19 94 GLU A CA 1
ATOM 752 C C . GLU A 1 94 ? -32.690 0.401 22.014 1.00 85.19 94 GLU A C 1
ATOM 754 O O . GLU A 1 94 ? -33.468 0.382 22.968 1.00 85.19 94 GLU A O 1
ATOM 759 N N . ARG A 1 95 ? -32.633 1.456 21.189 1.00 83.06 95 ARG A N 1
ATOM 760 C CA . ARG A 1 95 ? -33.477 2.651 21.373 1.00 83.06 95 ARG A CA 1
ATOM 761 C C . ARG A 1 95 ? -34.974 2.329 21.313 1.00 83.06 95 ARG A C 1
ATOM 763 O O . ARG A 1 95 ? -35.765 2.897 22.059 1.00 83.06 95 ARG A O 1
ATOM 770 N N . ASN A 1 96 ? -35.373 1.442 20.404 1.00 79.81 96 ASN A N 1
ATOM 771 C CA . ASN A 1 96 ? -36.774 1.060 20.235 1.00 79.81 96 ASN A CA 1
ATOM 772 C C . ASN A 1 96 ? -37.280 0.126 21.345 1.00 79.81 96 ASN A C 1
ATOM 774 O O . ASN A 1 96 ? -38.489 0.069 21.550 1.00 79.81 96 ASN A O 1
ATOM 778 N N . GLU A 1 97 ? -36.395 -0.619 22.013 1.00 81.69 97 GLU A N 1
ATOM 779 C CA . GLU A 1 97 ? -36.725 -1.427 23.195 1.00 81.69 97 GLU A CA 1
ATOM 780 C C . GLU A 1 97 ? -36.821 -0.554 24.459 1.00 81.69 97 GLU A C 1
ATOM 782 O O . GLU A 1 97 ? -37.708 -0.783 25.268 1.00 81.69 97 GLU A O 1
ATOM 787 N N . HIS A 1 98 ? -35.995 0.493 24.595 1.00 80.06 98 HIS A N 1
ATOM 788 C CA . HIS A 1 98 ? -36.074 1.450 25.711 1.00 80.06 98 HIS A CA 1
ATOM 789 C C . HIS A 1 98 ? -37.324 2.352 25.680 1.00 80.06 98 HIS A C 1
ATOM 791 O O . HIS A 1 98 ? -37.802 2.786 26.722 1.00 80.06 98 HIS A O 1
ATOM 797 N N . ASN A 1 99 ? -37.848 2.652 24.487 1.00 74.31 99 ASN A N 1
ATOM 798 C CA . ASN A 1 99 ? -39.019 3.519 24.300 1.00 74.31 99 ASN A CA 1
ATOM 799 C C . ASN A 1 99 ? -40.376 2.782 24.397 1.00 74.31 99 ASN A C 1
ATOM 801 O O . ASN A 1 99 ? -41.403 3.385 24.078 1.00 74.31 99 ASN A O 1
ATOM 805 N N . ARG A 1 100 ? -40.393 1.493 24.757 1.00 64.00 100 ARG A N 1
ATOM 806 C CA . ARG A 1 100 ? -41.612 0.706 25.015 1.00 64.00 100 ARG A CA 1
ATOM 807 C C . ARG A 1 100 ? -41.775 0.463 26.505 1.00 64.00 100 ARG A C 1
ATOM 809 O O . ARG A 1 100 ? -42.946 0.430 26.935 1.00 64.00 100 ARG A O 1
#

Secondary structure (DSSP, 8-state):
-HHHHHHHHHHHHHHHHHHHHHHHHHHHTPPPTTS---HHHHHHHHHHHHHT--S-HHHHIIIIITHHHHHHHHHHHHHHHHHHHHHHHHHHHHHHHHT-

Foldseek 3Di:
DVVVVVVVVVVVVVVVVVVVVVVCVVCVQADPPPPDGDPVVVCLVVCVCPPPVDPDSVCCCCCPVVVVVNVVVVVVVVVVVVVVVVVVVVVVVVVVVVVD

Radius of gyration: 25.31 Å; chains: 1; bounding box: 63×25×64 Å

Sequence (100 aa):
MREEKILRITGIIAIILVTYFLILTVTYDFPTFGLPVQRVGQYYIENTLKDIGAWNAVCAIVWDYRGYDTLGETLVLFTAVIVVVVVFKVGLRERNEHNR